Protein AF-A0A154PQR4-F1 (afdb_monomer_lite)

Secondary structure (DSSP, 8-state):
--S---SSHHHHHHHHHHHHHT--HHHHHHHHHHHHHHHHHHHHTTT-----

pLDDT: mean 93.48, std 8.03, range [53.5, 98.06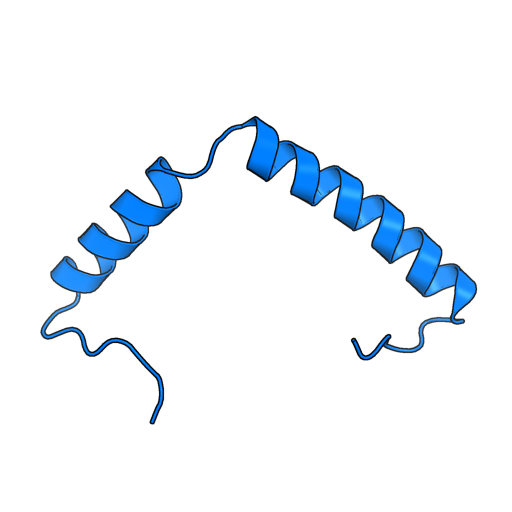]

Sequence (52 aa):
MKGTRFEDEEAIKRKVTTMLKGISVEDISRCFQRLYERHQECINKGGNYVEH

Radius of gyration: 16.92 Å; chains: 1; bounding box: 34×31×35 Å

Structure (mmCIF, N/CA/C/O backbone):
data_AF-A0A154PQR4-F1
#
_entry.id   AF-A0A154PQR4-F1
#
loop_
_atom_site.group_PDB
_atom_site.id
_atom_site.type_symbol
_atom_site.label_atom_id
_atom_site.label_alt_id
_atom_site.label_comp_id
_atom_s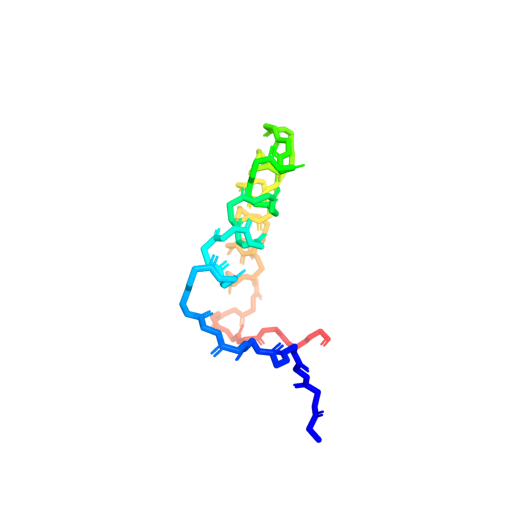ite.label_asym_id
_atom_site.label_entity_id
_atom_site.label_seq_id
_atom_site.pdbx_PDB_ins_code
_atom_site.Cartn_x
_atom_site.Cartn_y
_atom_site.Cartn_z
_atom_site.occupancy
_atom_site.B_iso_or_equiv
_atom_site.auth_seq_id
_atom_site.auth_comp_id
_atom_site.auth_asym_id
_atom_site.auth_atom_id
_atom_site.pdbx_PDB_model_num
ATOM 1 N N . MET A 1 1 ? -0.939 -19.591 -15.813 1.00 53.50 1 MET A N 1
ATOM 2 C CA . MET A 1 1 ? -0.519 -18.687 -14.716 1.00 53.50 1 MET A CA 1
ATOM 3 C C . MET A 1 1 ? -0.825 -17.252 -15.117 1.00 53.50 1 MET A C 1
ATOM 5 O O . MET A 1 1 ? -0.538 -16.903 -16.254 1.00 53.50 1 MET A O 1
ATOM 9 N N . LYS A 1 2 ? -1.411 -16.439 -14.225 1.00 76.81 2 LYS A N 1
ATOM 10 C CA . LYS A 1 2 ? -1.470 -14.976 -14.392 1.00 76.81 2 LYS A CA 1
ATOM 11 C C . LYS A 1 2 ? -0.210 -14.378 -13.767 1.00 76.81 2 LYS A C 1
ATOM 13 O O . LYS A 1 2 ? 0.084 -14.669 -12.615 1.00 76.81 2 LYS A O 1
ATOM 18 N N . GLY A 1 3 ? 0.521 -13.573 -14.526 1.00 84.38 3 GLY A N 1
ATOM 19 C CA . GLY A 1 3 ? 1.730 -12.899 -14.066 1.00 84.38 3 GLY A CA 1
ATOM 20 C C . GLY A 1 3 ? 2.486 -12.284 -15.236 1.00 84.38 3 GLY A C 1
ATOM 21 O O . GLY A 1 3 ? 2.380 -12.759 -16.366 1.00 84.38 3 GLY A O 1
ATOM 22 N N . THR A 1 4 ? 3.233 -11.221 -14.966 1.00 89.19 4 THR A N 1
ATOM 23 C CA . THR A 1 4 ? 4.162 -10.644 -15.940 1.00 89.19 4 THR A CA 1
ATOM 24 C C . THR A 1 4 ? 5.485 -11.386 -15.817 1.00 89.19 4 THR A C 1
ATOM 26 O O . THR A 1 4 ? 6.075 -11.407 -14.738 1.00 89.19 4 THR A O 1
ATOM 29 N N . ARG A 1 5 ? 5.945 -12.010 -16.904 1.00 92.69 5 ARG A N 1
ATOM 30 C CA . ARG A 1 5 ? 7.300 -12.565 -16.977 1.00 92.69 5 ARG A CA 1
ATOM 31 C C . ARG A 1 5 ? 8.288 -11.418 -17.183 1.00 92.69 5 ARG A C 1
ATOM 33 O O . ARG A 1 5 ? 8.051 -10.547 -18.017 1.00 92.69 5 ARG A O 1
ATOM 40 N N . PHE A 1 6 ? 9.381 -11.439 -16.432 1.00 95.19 6 PHE A N 1
ATOM 41 C CA . PHE A 1 6 ? 10.502 -10.522 -16.592 1.00 95.19 6 PHE A CA 1
ATOM 42 C C . PHE A 1 6 ? 11.739 -11.335 -16.950 1.00 95.19 6 PHE A C 1
ATOM 44 O O . PHE A 1 6 ? 11.947 -12.407 -16.385 1.00 95.19 6 PHE A O 1
ATOM 51 N N . GLU A 1 7 ? 12.528 -10.835 -17.894 1.00 94.44 7 GLU A N 1
ATOM 52 C CA . GLU A 1 7 ? 13.737 -11.529 -18.349 1.00 94.44 7 GLU A CA 1
ATOM 53 C C . GLU A 1 7 ? 14.930 -11.287 -17.412 1.00 94.44 7 GLU A C 1
ATOM 55 O O . GLU A 1 7 ? 15.808 -12.136 -17.311 1.00 94.44 7 GLU A O 1
ATOM 60 N N . ASP A 1 8 ? 14.939 -10.165 -16.683 1.00 96.69 8 ASP A N 1
ATOM 61 C CA . ASP A 1 8 ? 15.986 -9.822 -15.723 1.00 96.69 8 ASP A CA 1
ATOM 62 C C . ASP A 1 8 ? 15.473 -8.917 -14.585 1.00 96.69 8 ASP A C 1
ATOM 64 O O . ASP A 1 8 ? 14.363 -8.371 -14.620 1.00 96.69 8 ASP A O 1
ATOM 68 N N . GLU A 1 9 ? 16.299 -8.768 -13.547 1.00 97.62 9 GLU A N 1
ATOM 69 C CA . GLU A 1 9 ? 16.019 -7.929 -12.377 1.00 97.62 9 GLU A CA 1
ATOM 70 C C . GLU A 1 9 ? 15.862 -6.445 -12.744 1.00 97.62 9 GLU A C 1
ATOM 72 O O . GLU A 1 9 ? 15.032 -5.733 -12.172 1.00 97.62 9 GLU A O 1
ATOM 77 N N . GLU A 1 10 ? 16.611 -5.966 -13.736 1.00 98.06 10 GLU A N 1
ATOM 78 C CA . GLU A 1 10 ? 16.571 -4.566 -14.153 1.00 98.06 10 GLU A CA 1
ATOM 79 C C . GLU A 1 10 ? 15.239 -4.213 -14.829 1.00 98.06 10 GLU A C 1
ATOM 81 O O . GLU A 1 10 ? 14.707 -3.113 -14.646 1.00 98.06 10 GLU A O 1
ATOM 86 N N . ALA A 1 11 ? 14.631 -5.156 -15.547 1.00 97.06 11 ALA A N 1
ATOM 87 C CA . ALA A 1 11 ? 13.287 -5.033 -16.088 1.00 97.06 11 ALA A CA 1
ATOM 88 C C . ALA A 1 11 ? 12.240 -4.916 -14.969 1.00 97.06 11 ALA A C 1
ATOM 90 O O . ALA A 1 11 ? 11.319 -4.099 -15.084 1.00 97.06 11 ALA A O 1
ATOM 91 N N . ILE A 1 12 ? 12.411 -5.656 -13.867 1.00 96.50 12 ILE A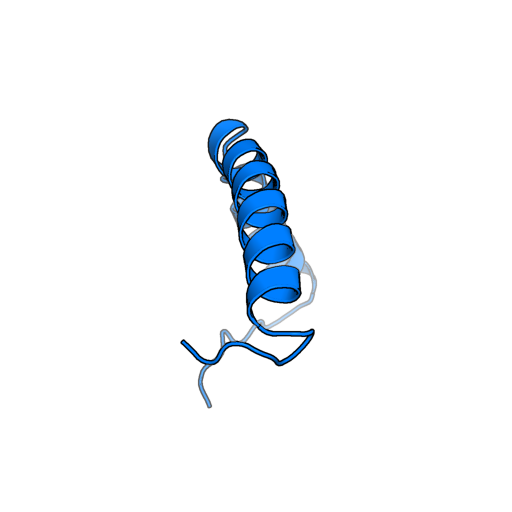 N 1
ATOM 92 C CA . ILE A 1 12 ? 11.553 -5.547 -12.678 1.00 96.50 12 ILE A CA 1
ATOM 93 C C . ILE A 1 12 ? 11.708 -4.158 -12.056 1.00 96.50 12 ILE A C 1
ATOM 95 O O . ILE A 1 12 ? 10.713 -3.449 -11.888 1.00 96.50 12 ILE A O 1
ATOM 99 N N . LYS A 1 13 ? 12.945 -3.727 -11.774 1.00 98.00 13 LYS A N 1
ATOM 100 C CA . LYS A 1 13 ? 13.229 -2.422 -11.156 1.00 98.00 13 LYS A CA 1
ATOM 101 C C . LYS A 1 13 ? 12.657 -1.271 -11.966 1.00 98.00 13 LYS A C 1
ATOM 103 O O . LYS A 1 13 ? 11.984 -0.411 -11.394 1.00 98.00 13 LYS A O 1
ATOM 108 N N . ARG A 1 14 ? 12.868 -1.257 -13.289 1.00 97.31 14 ARG A N 1
ATOM 109 C CA . ARG A 1 14 ? 12.311 -0.221 -14.173 1.00 97.31 14 ARG A CA 1
ATOM 110 C C . ARG A 1 14 ? 10.790 -0.201 -14.097 1.00 97.31 14 ARG A C 1
ATOM 112 O O . ARG A 1 14 ? 10.214 0.856 -13.851 1.00 97.31 14 ARG A O 1
ATOM 119 N N . LYS A 1 15 ? 10.138 -1.360 -14.245 1.00 95.94 15 LYS A N 1
ATOM 120 C CA . LYS A 1 15 ? 8.672 -1.450 -14.221 1.00 95.94 15 LYS A CA 1
ATOM 121 C C . LYS A 1 15 ? 8.097 -0.982 -12.886 1.00 95.94 15 LYS A C 1
ATOM 123 O O . LYS A 1 15 ? 7.192 -0.150 -12.885 1.00 95.94 15 LYS A O 1
ATOM 128 N N . VAL A 1 16 ? 8.629 -1.484 -11.772 1.00 95.94 16 VAL A N 1
ATOM 129 C CA . VAL A 1 16 ? 8.171 -1.131 -10.421 1.00 95.94 16 VAL A CA 1
ATOM 130 C C . VAL A 1 16 ? 8.428 0.346 -10.133 1.00 95.94 16 VAL A C 1
ATOM 132 O O . VAL A 1 16 ? 7.529 1.030 -9.659 1.00 95.94 16 VAL A O 1
ATOM 135 N N . THR A 1 17 ? 9.596 0.880 -10.497 1.00 98.00 17 THR A N 1
ATOM 136 C CA . THR A 1 17 ? 9.907 2.307 -10.316 1.00 98.00 17 THR A CA 1
ATOM 137 C C . THR A 1 17 ? 8.941 3.192 -11.095 1.00 98.00 17 THR A C 1
ATOM 139 O O . THR A 1 17 ? 8.426 4.161 -10.544 1.00 98.00 17 THR A O 1
ATOM 142 N N . THR A 1 18 ? 8.664 2.867 -12.362 1.00 97.56 18 THR A N 1
ATOM 143 C CA . THR A 1 18 ? 7.681 3.607 -13.163 1.00 97.56 18 THR A CA 1
ATOM 144 C C . THR A 1 18 ? 6.289 3.537 -12.541 1.00 97.56 18 THR A C 1
ATOM 146 O O . THR A 1 18 ? 5.614 4.558 -12.474 1.00 97.56 18 THR A O 1
ATOM 149 N N . MET A 1 19 ? 5.871 2.364 -12.053 1.00 96.31 19 MET A N 1
ATOM 150 C CA . MET A 1 19 ? 4.579 2.212 -11.379 1.00 96.31 19 MET A CA 1
ATOM 151 C C . MET A 1 19 ? 4.496 3.059 -10.108 1.00 96.31 19 MET A C 1
ATOM 153 O O . MET A 1 19 ? 3.541 3.808 -9.955 1.00 96.31 19 MET A O 1
ATOM 157 N N . LEU A 1 20 ? 5.502 2.984 -9.233 1.00 96.38 20 LEU A N 1
ATOM 158 C CA . LEU A 1 20 ? 5.521 3.723 -7.969 1.00 96.38 20 LEU A CA 1
ATOM 159 C C . LEU A 1 20 ? 5.581 5.240 -8.184 1.00 96.38 20 LEU A C 1
ATOM 161 O O . LEU A 1 20 ? 4.886 5.974 -7.492 1.00 96.38 20 LEU A O 1
ATOM 165 N N . LYS A 1 21 ? 6.349 5.716 -9.174 1.00 96.88 21 LYS A N 1
ATOM 166 C CA . LYS A 1 21 ? 6.395 7.144 -9.541 1.00 96.88 21 LYS A CA 1
ATOM 167 C C . LYS A 1 21 ? 5.077 7.668 -10.114 1.00 96.88 21 LYS A C 1
ATOM 169 O O . LYS A 1 21 ? 4.858 8.872 -10.094 1.00 96.88 21 LYS A O 1
ATOM 174 N N . GLY A 1 22 ? 4.237 6.787 -10.655 1.00 96.88 22 GLY A N 1
ATOM 175 C CA . GLY A 1 22 ? 2.918 7.145 -11.171 1.00 96.88 22 GLY A CA 1
ATOM 176 C C . GLY A 1 22 ? 1.840 7.271 -10.093 1.00 96.88 22 GLY A C 1
ATOM 177 O O . GLY A 1 22 ? 0.740 7.707 -10.413 1.00 96.88 22 GLY A O 1
ATOM 178 N N . ILE A 1 23 ? 2.124 6.887 -8.843 1.00 96.69 23 ILE A N 1
ATOM 179 C CA . ILE A 1 23 ? 1.166 7.000 -7.741 1.00 96.69 23 ILE A CA 1
ATOM 180 C C . ILE A 1 23 ? 1.129 8.455 -7.276 1.00 96.69 23 ILE A C 1
ATOM 182 O O . ILE A 1 23 ? 2.161 9.020 -6.910 1.00 96.69 23 ILE A O 1
ATOM 186 N N . SER A 1 24 ? -0.060 9.056 -7.273 1.00 97.06 24 SER A N 1
ATOM 187 C CA . SER A 1 24 ? -0.222 10.429 -6.806 1.00 97.06 24 SER A CA 1
ATOM 188 C C . SER A 1 24 ? -0.223 10.519 -5.276 1.00 97.06 24 SER A C 1
ATOM 190 O O . SER A 1 24 ? -0.475 9.543 -4.560 1.00 97.06 24 SER A O 1
ATOM 192 N N . VAL A 1 25 ? 0.034 11.717 -4.749 1.00 95.62 25 VAL A N 1
ATOM 193 C CA . VAL A 1 25 ? -0.031 11.976 -3.301 1.00 95.62 25 VAL A CA 1
ATOM 194 C C . VAL A 1 25 ? -1.453 11.758 -2.777 1.00 95.62 25 VAL A C 1
ATOM 196 O O . VAL A 1 25 ? -1.642 11.248 -1.672 1.00 95.62 25 VAL A O 1
ATOM 199 N N . GLU A 1 26 ? -2.463 12.084 -3.579 1.00 97.12 26 GLU A N 1
ATOM 200 C CA . GLU A 1 26 ? -3.878 11.880 -3.266 1.00 97.12 26 GLU A CA 1
ATOM 201 C C . GLU A 1 26 ? -4.217 10.390 -3.160 1.00 97.12 26 GLU A C 1
ATOM 203 O O . GLU A 1 26 ? -4.926 9.985 -2.237 1.00 97.12 26 GLU A O 1
ATOM 208 N N . ASP A 1 27 ? -3.676 9.555 -4.052 1.00 96.56 27 ASP A N 1
ATOM 209 C CA . ASP A 1 27 ? -3.864 8.104 -3.996 1.00 96.56 27 ASP A CA 1
ATOM 210 C C . ASP A 1 27 ? -3.240 7.501 -2.730 1.00 96.56 27 ASP A C 1
ATOM 212 O O . ASP A 1 27 ? -3.865 6.660 -2.079 1.00 96.56 27 ASP A O 1
ATOM 216 N N . ILE A 1 28 ? -2.052 7.972 -2.330 1.00 95.31 28 ILE A N 1
ATOM 217 C CA . ILE A 1 28 ? -1.416 7.578 -1.062 1.00 95.31 28 ILE A CA 1
ATOM 218 C C . ILE A 1 28 ? -2.261 8.043 0.130 1.00 95.31 28 ILE A C 1
ATOM 220 O O . ILE A 1 28 ? -2.501 7.275 1.062 1.00 95.31 28 ILE A O 1
ATOM 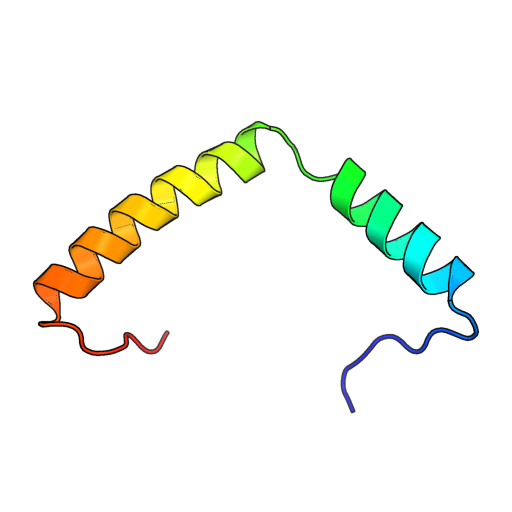224 N N . SER A 1 29 ? -2.763 9.276 0.093 1.00 96.19 29 SER A N 1
ATOM 225 C CA . SER A 1 29 ? -3.588 9.849 1.164 1.00 96.19 29 SER A CA 1
ATOM 226 C C . SER A 1 29 ? -4.894 9.068 1.347 1.00 96.19 29 SER A C 1
ATOM 228 O O . SER A 1 29 ? -5.287 8.747 2.471 1.00 96.19 29 SER A O 1
ATOM 230 N N . ARG A 1 30 ? -5.527 8.657 0.242 1.00 96.94 30 ARG A N 1
ATOM 231 C CA . ARG A 1 30 ? -6.728 7.809 0.250 1.00 96.94 30 ARG A CA 1
ATOM 232 C C . ARG A 1 30 ? -6.478 6.444 0.897 1.00 96.94 30 ARG A C 1
ATOM 234 O O . ARG A 1 30 ? -7.381 5.903 1.533 1.00 96.94 30 ARG A O 1
ATOM 241 N N . CYS A 1 31 ? -5.273 5.881 0.783 1.00 96.44 31 CYS A N 1
ATOM 242 C CA . CYS A 1 31 ? -4.925 4.635 1.473 1.00 96.44 31 CYS A CA 1
ATOM 243 C C . CYS A 1 31 ? -4.974 4.786 3.001 1.00 96.44 31 CYS A C 1
ATOM 245 O O . CYS A 1 31 ? -5.473 3.886 3.676 1.00 96.44 31 CYS A O 1
ATOM 247 N N . PHE A 1 32 ? -4.530 5.923 3.548 1.00 95.69 32 PHE A N 1
ATOM 248 C CA . PHE A 1 32 ? -4.633 6.189 4.987 1.00 95.69 32 PHE A CA 1
ATOM 249 C C . PHE A 1 32 ? -6.083 6.353 5.439 1.00 95.69 32 PHE A C 1
ATOM 251 O O . PHE A 1 32 ? -6.456 5.814 6.477 1.00 95.69 32 PHE A O 1
ATOM 258 N N . GLN A 1 33 ? -6.929 7.015 4.647 1.00 96.50 33 GLN A N 1
ATOM 259 C CA . GLN A 1 33 ? -8.362 7.088 4.945 1.00 96.50 33 GLN A CA 1
ATOM 260 C C . GLN A 1 33 ? -8.992 5.686 5.015 1.00 96.50 33 GLN A C 1
ATOM 262 O O . GLN A 1 33 ? -9.647 5.345 6.000 1.00 96.50 33 GLN A O 1
ATOM 267 N N . ARG A 1 34 ? -8.711 4.835 4.020 1.00 96.06 34 ARG A N 1
ATOM 268 C CA . ARG A 1 34 ? -9.192 3.445 3.999 1.00 96.06 34 ARG A CA 1
ATOM 269 C C . ARG A 1 34 ? -8.680 2.617 5.174 1.00 96.06 34 ARG A C 1
ATOM 271 O O . ARG A 1 34 ? -9.371 1.705 5.617 1.00 96.06 34 ARG A O 1
ATOM 278 N N . LEU A 1 35 ? -7.484 2.905 5.690 1.00 96.12 35 LEU A N 1
ATOM 279 C CA . LEU A 1 35 ? -6.969 2.236 6.884 1.00 96.12 35 LEU A CA 1
ATOM 280 C C . LEU A 1 35 ? -7.866 2.497 8.105 1.00 96.12 35 LEU A C 1
ATOM 282 O O . LEU A 1 35 ? -8.180 1.551 8.827 1.00 96.12 35 LEU A O 1
ATOM 286 N N . TYR A 1 36 ? -8.319 3.738 8.310 1.00 95.94 36 TYR A N 1
ATOM 287 C CA . TYR A 1 36 ? -9.243 4.072 9.402 1.00 95.94 36 TYR A CA 1
ATOM 288 C C . TYR A 1 36 ? -10.607 3.400 9.230 1.00 95.94 36 TYR A C 1
ATOM 290 O O . TYR A 1 36 ? -11.140 2.836 10.184 1.00 95.94 36 TYR A O 1
ATOM 298 N N . GLU A 1 37 ? -11.140 3.391 8.007 1.00 95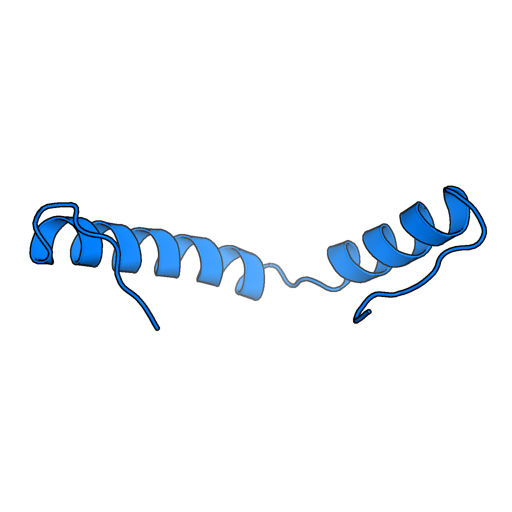.12 37 GLU A N 1
ATOM 299 C CA . GLU A 1 37 ? -12.396 2.703 7.683 1.00 95.12 37 GLU A CA 1
AT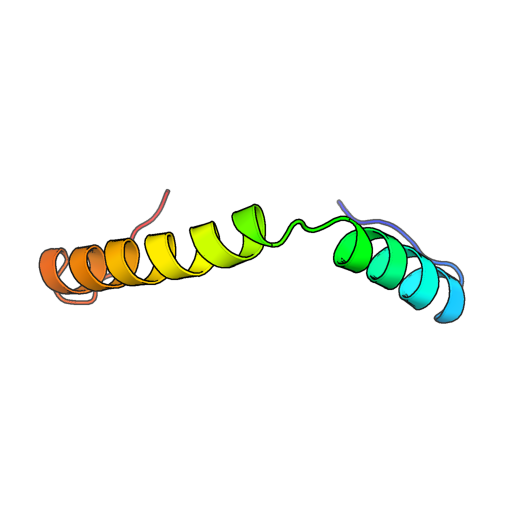OM 300 C C . GLU A 1 37 ? -12.302 1.201 8.000 1.00 95.12 37 GLU A C 1
ATOM 302 O O . GLU A 1 37 ? -13.157 0.652 8.696 1.00 95.12 37 GLU A O 1
ATOM 307 N N . ARG A 1 38 ? -11.205 0.549 7.587 1.00 94.94 38 ARG A N 1
ATOM 308 C CA . ARG A 1 38 ? -10.943 -0.868 7.886 1.00 94.94 38 ARG A CA 1
ATOM 309 C C . ARG A 1 38 ? -10.760 -1.141 9.374 1.00 94.94 38 ARG A C 1
ATOM 311 O O . ARG A 1 38 ? -11.116 -2.220 9.844 1.00 94.94 38 ARG A O 1
ATOM 318 N N . HIS A 1 39 ? -10.193 -0.198 10.123 1.00 95.31 39 HIS A N 1
ATOM 319 C CA . HIS A 1 39 ? -10.073 -0.339 11.570 1.00 95.31 39 HIS A CA 1
ATOM 320 C C . HIS A 1 39 ? -11.452 -0.346 12.238 1.00 95.31 39 HIS A C 1
ATOM 322 O O . HIS A 1 39 ? -11.736 -1.222 13.055 1.00 95.31 39 HIS A O 1
ATOM 328 N N . GLN A 1 40 ? -12.337 0.568 11.835 1.00 95.88 40 GLN A N 1
ATOM 329 C CA . GLN A 1 40 ? -13.712 0.585 12.329 1.00 95.88 40 GLN A CA 1
ATOM 330 C C . GLN A 1 40 ? -14.469 -0.692 11.943 1.00 95.88 40 GLN A C 1
ATOM 332 O O . GLN A 1 40 ? -15.205 -1.250 12.756 1.00 95.88 40 GLN A O 1
ATOM 337 N N . GLU A 1 41 ? -14.267 -1.192 10.725 1.00 94.81 41 GLU A N 1
ATOM 338 C CA . GLU A 1 41 ? -14.866 -2.447 10.274 1.00 94.81 41 GLU A CA 1
ATOM 339 C C . GLU A 1 41 ? -14.387 -3.651 11.100 1.00 94.81 41 GLU A C 1
ATOM 341 O O . GLU A 1 41 ? -15.204 -4.473 11.512 1.00 94.81 41 GLU A O 1
ATOM 346 N N . CYS A 1 42 ? -13.094 -3.711 11.430 1.00 95.94 42 CYS A N 1
ATOM 347 C CA . CYS A 1 42 ? -12.531 -4.729 12.316 1.00 95.94 42 CYS A CA 1
ATOM 348 C C . CYS A 1 42 ? -13.229 -4.740 13.686 1.00 95.94 42 CYS A C 1
ATOM 350 O O . CYS A 1 42 ? -13.647 -5.800 14.157 1.00 95.94 42 CYS A O 1
ATOM 352 N N . ILE A 1 43 ? -13.430 -3.563 14.292 1.00 96.06 43 ILE A N 1
ATOM 353 C CA . ILE A 1 43 ? -14.163 -3.426 15.561 1.00 96.06 43 ILE A CA 1
ATOM 354 C C . ILE A 1 43 ? -15.599 -3.934 15.399 1.00 96.06 43 ILE A C 1
ATOM 356 O O . ILE A 1 43 ? -16.052 -4.778 16.171 1.00 96.06 43 ILE A O 1
ATOM 360 N N . ASN A 1 44 ? -16.297 -3.476 14.358 1.00 95.69 44 ASN A N 1
ATOM 361 C CA . ASN A 1 44 ? -17.695 -3.832 14.107 1.00 95.69 44 ASN A CA 1
ATOM 362 C C . ASN A 1 44 ? -17.892 -5.338 13.863 1.00 95.69 44 ASN A C 1
ATOM 364 O O . ASN A 1 44 ? -18.967 -5.873 14.131 1.00 95.69 44 ASN A O 1
ATOM 368 N N . LYS A 1 45 ? -16.872 -6.026 13.343 1.00 95.50 45 LYS A N 1
ATOM 369 C CA . LYS A 1 45 ? -16.892 -7.467 13.055 1.00 95.50 45 LYS A CA 1
ATOM 370 C C . LYS A 1 45 ? -16.304 -8.323 14.177 1.00 95.50 45 LYS A C 1
ATOM 372 O O . LYS A 1 45 ? -16.201 -9.539 14.008 1.00 95.50 45 LYS A O 1
ATOM 377 N N . GLY A 1 46 ? -15.918 -7.722 15.304 1.00 96.25 46 GLY A N 1
ATOM 378 C CA . GLY A 1 46 ? -15.308 -8.438 16.426 1.00 96.25 46 GLY A CA 1
ATOM 379 C C . GLY A 1 46 ? -13.969 -9.083 16.063 1.00 96.25 46 GLY A C 1
ATOM 380 O O . GLY A 1 46 ? -13.663 -10.169 16.542 1.00 96.25 46 GLY A O 1
ATOM 381 N N . GLY A 1 47 ? -13.200 -8.454 15.171 1.00 93.94 47 GLY A N 1
ATOM 382 C CA . GLY A 1 47 ? -11.905 -8.958 14.713 1.00 93.94 47 GLY A CA 1
ATOM 383 C C . GLY A 1 47 ? -11.963 -10.021 13.614 1.00 93.94 47 GLY A C 1
ATOM 384 O O . GLY A 1 47 ? -10.911 -10.484 13.179 1.00 93.94 47 GLY A O 1
ATOM 385 N N . ASN A 1 48 ? -13.151 -10.403 13.135 1.00 95.62 48 ASN A N 1
ATOM 386 C CA . ASN A 1 48 ? -13.264 -11.330 12.010 1.00 95.62 48 ASN A CA 1
ATOM 387 C C . ASN A 1 48 ? -12.824 -10.672 10.698 1.00 95.62 48 ASN A C 1
ATOM 389 O O . ASN A 1 48 ? -13.077 -9.488 10.461 1.00 95.62 48 ASN A O 1
ATOM 393 N N . TYR A 1 49 ? -12.206 -11.467 9.822 1.00 93.62 49 TYR A N 1
ATOM 394 C CA . TYR A 1 49 ? -11.916 -11.035 8.461 1.00 93.62 49 TYR A CA 1
ATOM 395 C C . TYR A 1 49 ? -13.204 -10.705 7.709 1.00 93.62 49 TYR A C 1
ATOM 397 O O . TYR A 1 49 ? -14.250 -11.324 7.912 1.00 93.62 49 TYR A O 1
ATOM 405 N N . VAL A 1 50 ? -13.095 -9.732 6.812 1.00 86.31 50 VAL A N 1
ATOM 406 C CA . VAL A 1 50 ? -14.145 -9.407 5.856 1.00 86.31 50 VAL A CA 1
ATOM 407 C C . VAL A 1 50 ? -13.712 -9.932 4.500 1.00 86.31 50 VAL A C 1
ATOM 409 O O . VAL A 1 50 ? -12.650 -9.558 3.999 1.00 86.31 50 VAL A O 1
ATOM 412 N N . GLU A 1 51 ? -14.517 -10.824 3.935 1.00 81.12 51 GLU A N 1
ATOM 413 C CA . GLU A 1 51 ? -14.386 -11.247 2.544 1.00 81.12 51 GLU A CA 1
ATOM 414 C C . GLU A 1 51 ? -15.167 -10.263 1.662 1.00 81.12 51 GLU A C 1
ATOM 416 O O . GLU A 1 51 ? -16.304 -9.897 1.974 1.00 81.12 51 GLU A O 1
ATOM 421 N N . HIS A 1 52 ? -14.522 -9.800 0.593 1.00 65.12 52 HIS A N 1
ATOM 422 C CA . HIS A 1 52 ? -15.103 -8.959 -0.453 1.00 65.12 52 HIS A CA 1
ATOM 423 C C . HIS A 1 52 ? -15.117 -9.726 -1.771 1.00 65.12 52 HIS A C 1
ATOM 425 O O . HIS A 1 52 ? -14.128 -10.456 -2.020 1.00 65.12 52 HIS A O 1
#

InterPro domains:
  IPR036397 Ribonuclease H superfamily [G3DSA:3.30.420.10] (1-51)

Foldseek 3Di:
DDDDDDPDPVSVVVVVVVVVVPQDPVNVVVVVVVVVVVVVVCVVVVNDDDDD

Organism: Dufourea novaeangliae (NCBI:txid178035)